Protein AF-O69427-F1 (afdb_monomer_lite)

Sequence (90 aa):
MSVEVIVLLGLLAVQTWLMPKLNNKHLLFLIPGIFVALSLYVFREKLSLLIVMGLMLGFFIYYMAGLSQWDRIKNEKQKKHLKEKFFNEK

Secondary structure (DSSP, 8-state):
--HHHHHHHHHHHHHHHHGGG---HHHHHHHHHHHHHHHHHHTGGG--HHHHHHHHHHHHHHHHHHHHHHHHHHHHHHHHHHHHHHHS--

Radius of gyration: 18.47 Å; chains: 1; bounding box: 44×16×59 Å

Foldseek 3Di:
DPPLVVVVVVLLVVLVVCLVVDPDLVCLLVVLVVSVVVNCVSCVPVDDPVSVVVSVVSNVVSVVVSVVVVVVVVVVVVVVVVCCVPVVPD

Organism: Enterococcus faecium (NCBI:txid1352)

pLDDT: mean 71.2, std 5.71, range [47.78, 80.25]

Structure (mmCIF, N/CA/C/O backbone):
data_AF-O69427-F1
#
_entry.id   AF-O69427-F1
#
loop_
_atom_site.group_PDB
_atom_site.id
_atom_site.type_symb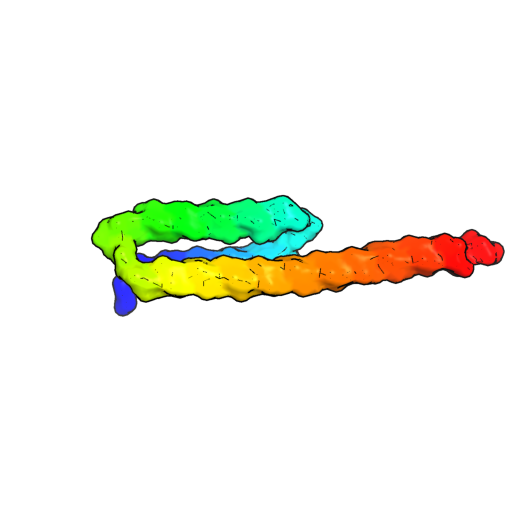ol
_atom_site.label_atom_id
_atom_site.label_alt_id
_atom_site.label_comp_id
_atom_site.label_asym_id
_atom_site.label_entity_id
_atom_site.label_seq_id
_atom_site.pdbx_PDB_ins_code
_atom_site.Cartn_x
_atom_site.Cartn_y
_atom_site.Cartn_z
_atom_site.occupancy
_atom_site.B_iso_or_equiv
_atom_site.auth_seq_id
_atom_site.auth_comp_id
_atom_site.auth_asym_id
_atom_site.auth_atom_id
_atom_site.pdbx_PDB_model_num
ATOM 1 N N . MET A 1 1 ? -2.878 2.970 22.036 1.00 56.09 1 MET A N 1
ATOM 2 C CA . MET A 1 1 ? -3.334 2.654 20.661 1.00 56.09 1 MET A CA 1
ATOM 3 C C . MET A 1 1 ? -4.189 1.400 20.720 1.00 56.09 1 MET A C 1
ATOM 5 O O . MET A 1 1 ? -3.787 0.475 21.411 1.00 56.09 1 MET A O 1
ATOM 9 N N . SER A 1 2 ? -5.348 1.372 20.050 1.00 73.56 2 SER A N 1
ATOM 10 C CA . SER A 1 2 ? -6.143 0.136 19.926 1.00 73.56 2 SER A CA 1
ATOM 11 C C . SER A 1 2 ? -5.355 -0.895 19.110 1.00 73.56 2 SER A C 1
ATOM 13 O O . SER A 1 2 ? -4.690 -0.517 18.143 1.00 73.56 2 SER A O 1
ATOM 15 N N . VAL A 1 3 ? -5.435 -2.177 19.480 1.00 75.06 3 VAL A N 1
ATOM 16 C CA . VAL A 1 3 ? -4.821 -3.312 18.756 1.00 75.06 3 VAL A CA 1
ATOM 17 C C . VAL A 1 3 ? -5.164 -3.258 17.265 1.00 75.06 3 VAL A C 1
ATOM 19 O O . VAL A 1 3 ? -4.329 -3.516 16.406 1.00 75.06 3 VAL A O 1
ATOM 22 N N . GLU A 1 4 ? -6.372 -2.805 16.959 1.00 68.56 4 GLU A N 1
ATOM 23 C CA . GLU A 1 4 ? -6.893 -2.625 15.611 1.00 68.56 4 GLU A CA 1
ATOM 24 C C . GLU A 1 4 ? -6.046 -1.639 14.787 1.00 68.56 4 GLU A C 1
ATOM 26 O O . GLU A 1 4 ? -5.679 -1.933 13.655 1.00 68.56 4 GLU A 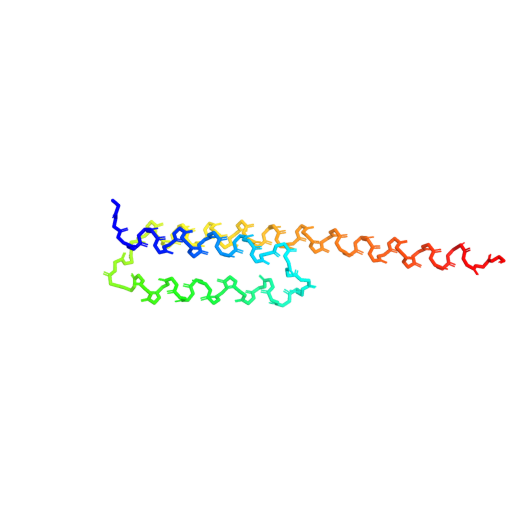O 1
ATOM 31 N N . VAL A 1 5 ? -5.638 -0.505 15.365 1.00 69.56 5 VAL A N 1
ATOM 32 C CA . VAL A 1 5 ? -4.794 0.497 14.682 1.00 69.56 5 VAL A CA 1
ATOM 33 C C . VAL A 1 5 ? -3.416 -0.079 14.351 1.00 69.56 5 VAL A C 1
ATOM 35 O O . VAL A 1 5 ? -2.870 0.199 13.286 1.00 69.56 5 VAL A O 1
ATOM 38 N N . ILE A 1 6 ? -2.871 -0.919 15.236 1.00 77.62 6 ILE A N 1
ATOM 39 C CA . ILE A 1 6 ? -1.581 -1.593 15.028 1.00 77.62 6 ILE A CA 1
ATOM 40 C C . ILE A 1 6 ? -1.690 -2.598 13.878 1.00 77.62 6 ILE A C 1
ATOM 42 O O . ILE A 1 6 ? -0.816 -2.636 13.013 1.00 77.62 6 ILE A O 1
ATOM 46 N N . VAL A 1 7 ? -2.783 -3.365 13.821 1.00 76.56 7 VAL A N 1
ATOM 47 C CA . VAL A 1 7 ? -3.052 -4.300 12.718 1.00 76.56 7 VAL A CA 1
ATOM 48 C C . VAL A 1 7 ? -3.208 -3.549 11.393 1.00 76.56 7 VAL A C 1
ATOM 50 O O . VAL A 1 7 ? -2.636 -3.972 10.393 1.00 76.56 7 VAL A O 1
ATOM 53 N N . LEU A 1 8 ? -3.904 -2.407 11.384 1.00 73.25 8 LEU A N 1
ATOM 54 C CA . LEU A 1 8 ? -4.087 -1.563 10.195 1.00 73.25 8 LEU A CA 1
ATOM 55 C C . LEU A 1 8 ? -2.752 -1.007 9.676 1.00 73.25 8 LEU A C 1
ATOM 57 O O . LEU A 1 8 ? -2.476 -1.063 8.479 1.00 73.25 8 LEU A O 1
ATOM 61 N N . LEU A 1 9 ? -1.897 -0.519 10.579 1.00 75.94 9 LEU A N 1
ATOM 62 C CA . LEU A 1 9 ? -0.559 -0.030 10.238 1.00 75.94 9 LEU A CA 1
ATOM 63 C C . LEU A 1 9 ? 0.357 -1.154 9.740 1.00 75.94 9 LEU A C 1
ATOM 65 O O . LEU A 1 9 ? 1.081 -0.960 8.766 1.00 75.94 9 LEU A O 1
ATOM 69 N N . GLY A 1 10 ? 0.307 -2.332 10.368 1.00 80.12 10 GLY A N 1
ATOM 70 C CA . GLY A 1 10 ? 1.068 -3.507 9.936 1.00 80.12 10 GLY A CA 1
ATOM 71 C C . GLY A 1 10 ? 0.647 -3.983 8.548 1.00 80.12 10 GLY A C 1
ATOM 72 O O . GLY A 1 10 ? 1.493 -4.214 7.686 1.00 80.12 10 GLY A O 1
ATOM 73 N N . LEU A 1 11 ? -0.663 -4.037 8.303 1.00 76.12 11 LEU A N 1
ATOM 74 C CA . LEU A 1 11 ? -1.237 -4.286 6.989 1.00 76.12 11 LEU A CA 1
ATOM 75 C C . LEU A 1 11 ? -0.692 -3.257 5.977 1.00 76.12 11 LEU A C 1
ATOM 77 O O . LEU A 1 11 ? -0.077 -3.646 4.983 1.00 76.12 11 LEU A O 1
ATOM 81 N N . LEU A 1 12 ? -0.843 -1.955 6.229 1.00 73.56 12 LEU A N 1
ATOM 82 C CA . LEU A 1 12 ? -0.361 -0.905 5.319 1.00 73.56 12 LEU A CA 1
ATOM 83 C C . LEU A 1 12 ? 1.146 -1.015 5.027 1.00 73.56 12 LEU A C 1
ATOM 85 O O . LEU A 1 12 ? 1.567 -0.866 3.878 1.00 73.56 12 LEU A O 1
ATOM 89 N N . ALA A 1 13 ? 1.965 -1.326 6.032 1.00 78.44 13 ALA A N 1
ATOM 90 C CA . ALA A 1 13 ? 3.404 -1.512 5.865 1.00 78.44 13 ALA A CA 1
ATOM 91 C C . ALA A 1 13 ? 3.731 -2.716 4.962 1.00 78.44 13 ALA A C 1
ATOM 93 O O . ALA A 1 13 ? 4.536 -2.594 4.036 1.00 78.44 13 ALA A O 1
ATOM 94 N N . VAL A 1 14 ? 3.064 -3.857 5.175 1.00 79.62 14 VAL A N 1
ATOM 95 C CA . VAL A 1 14 ? 3.218 -5.061 4.341 1.00 79.62 14 VAL A CA 1
ATOM 96 C C . VAL A 1 14 ? 2.799 -4.779 2.897 1.00 79.62 14 VAL A C 1
ATOM 98 O O . VAL A 1 14 ? 3.523 -5.142 1.966 1.00 79.62 14 VAL A O 1
ATOM 101 N N . GLN A 1 15 ? 1.683 -4.071 2.701 1.00 72.06 15 GLN A N 1
ATOM 102 C CA . GLN A 1 15 ? 1.203 -3.663 1.379 1.00 72.06 15 GLN A CA 1
ATOM 103 C C . GLN A 1 15 ? 2.227 -2.779 0.657 1.00 72.06 15 GLN A C 1
ATOM 105 O O . GLN A 1 15 ? 2.532 -3.021 -0.511 1.00 72.06 15 GLN A O 1
ATOM 110 N N . THR A 1 16 ? 2.799 -1.799 1.358 1.00 71.12 16 THR A N 1
ATOM 111 C CA . THR A 1 16 ? 3.788 -0.864 0.798 1.00 71.12 16 THR A CA 1
ATOM 112 C C . THR A 1 16 ? 5.105 -1.568 0.446 1.00 71.12 16 THR A C 1
ATOM 114 O O . THR A 1 16 ? 5.727 -1.248 -0.566 1.00 71.12 16 THR A O 1
ATOM 117 N N . TRP A 1 17 ? 5.522 -2.567 1.234 1.00 75.81 17 TRP A N 1
ATOM 118 C CA . TRP A 1 17 ? 6.768 -3.312 1.012 1.00 75.81 17 TRP A CA 1
ATOM 119 C C . TRP A 1 17 ? 6.689 -4.344 -0.122 1.00 75.81 17 TRP A C 1
ATOM 121 O O . TRP A 1 17 ? 7.652 -4.523 -0.871 1.00 75.81 17 TRP A O 1
ATOM 131 N N . LEU A 1 18 ? 5.548 -5.023 -0.276 1.00 70.94 18 LEU A N 1
ATOM 132 C CA . LEU A 1 18 ? 5.325 -5.988 -1.362 1.00 70.94 18 LEU A C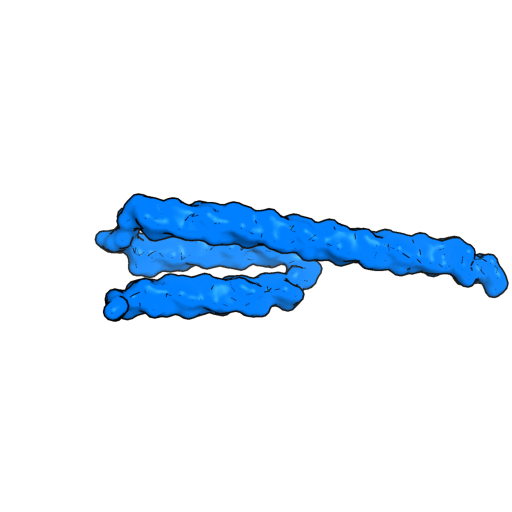A 1
ATOM 133 C C . LEU A 1 18 ? 5.248 -5.311 -2.733 1.00 70.94 18 LEU A C 1
ATOM 135 O O . LEU A 1 18 ? 5.654 -5.888 -3.737 1.00 70.94 18 LEU A O 1
ATOM 139 N N . MET A 1 19 ? 4.761 -4.077 -2.768 1.00 66.94 19 MET A N 1
ATOM 140 C CA . MET A 1 19 ? 4.425 -3.357 -3.987 1.00 66.94 19 MET A CA 1
ATOM 141 C C . MET A 1 19 ? 5.569 -3.158 -4.995 1.00 66.94 19 MET A C 1
ATOM 143 O O . MET A 1 19 ? 5.380 -3.541 -6.147 1.00 66.94 19 MET A O 1
ATOM 147 N N . PRO A 1 20 ? 6.766 -2.659 -4.624 1.00 64.75 20 PRO A N 1
ATOM 148 C CA . PRO A 1 20 ? 7.875 -2.524 -5.573 1.00 64.75 20 PRO A CA 1
ATOM 149 C C . PRO A 1 20 ? 8.409 -3.866 -6.095 1.00 64.75 20 PRO A C 1
ATOM 151 O O . PRO A 1 20 ? 9.148 -3.888 -7.075 1.00 64.75 20 PRO A O 1
ATOM 154 N N . LYS A 1 21 ? 8.052 -4.989 -5.457 1.00 68.56 21 LYS A N 1
ATOM 155 C CA . LYS A 1 21 ? 8.425 -6.338 -5.908 1.00 68.56 21 LYS A CA 1
ATOM 156 C C . LYS A 1 21 ? 7.402 -6.940 -6.878 1.00 68.56 21 LYS A C 1
ATOM 158 O O . LYS A 1 21 ? 7.665 -7.993 -7.459 1.00 68.56 21 LYS A O 1
ATOM 163 N N . LEU A 1 22 ? 6.247 -6.298 -7.078 1.00 67.69 22 LEU A N 1
ATOM 164 C CA . LEU A 1 22 ? 5.210 -6.782 -7.985 1.00 67.69 22 LEU A CA 1
ATOM 165 C C . LEU A 1 22 ? 5.532 -6.404 -9.428 1.00 67.69 22 LEU A C 1
ATOM 167 O O . LEU A 1 22 ? 5.302 -5.288 -9.877 1.00 67.69 22 LEU A O 1
ATOM 171 N N . ASN A 1 23 ? 6.001 -7.389 -10.189 1.00 63.12 23 ASN A N 1
ATOM 172 C CA . ASN A 1 23 ? 6.315 -7.226 -11.609 1.00 63.12 23 ASN A CA 1
ATOM 173 C C . ASN A 1 23 ? 5.100 -7.467 -12.536 1.00 63.12 23 ASN A C 1
ATOM 175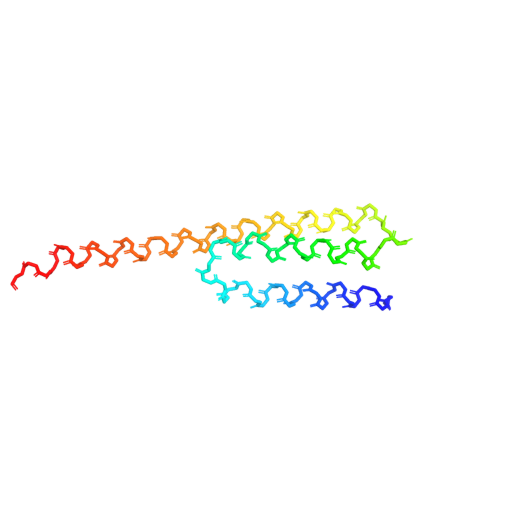 O O . ASN A 1 23 ? 5.224 -7.454 -13.760 1.00 63.12 23 ASN A O 1
ATOM 179 N N . ASN A 1 24 ? 3.919 -7.745 -11.969 1.00 66.62 24 ASN A N 1
ATOM 180 C CA . ASN A 1 24 ? 2.726 -8.130 -12.721 1.00 66.62 24 ASN A CA 1
ATOM 181 C C . ASN A 1 24 ? 1.583 -7.128 -12.508 1.00 66.62 24 ASN A C 1
ATOM 183 O O . ASN A 1 24 ? 1.123 -6.911 -11.386 1.00 66.62 24 ASN A O 1
ATOM 187 N N . LYS A 1 25 ? 1.093 -6.566 -13.620 1.00 65.50 25 LYS A N 1
ATOM 188 C CA . LYS A 1 25 ? 0.028 -5.558 -13.657 1.00 65.50 25 LYS A CA 1
ATOM 189 C C . LYS A 1 25 ? -1.257 -6.043 -12.989 1.00 65.50 25 LYS A C 1
ATOM 191 O O . LYS A 1 25 ? -1.903 -5.264 -12.308 1.00 65.50 25 LYS A O 1
ATOM 196 N N . HIS A 1 26 ? -1.617 -7.317 -13.136 1.00 67.69 26 HIS A N 1
ATOM 197 C CA . HIS A 1 26 ? -2.838 -7.840 -12.517 1.00 67.69 26 HIS A CA 1
ATOM 198 C C . HIS A 1 26 ? -2.726 -7.906 -10.993 1.00 67.69 26 HIS A C 1
ATOM 200 O O . HIS A 1 26 ? -3.664 -7.534 -10.296 1.00 67.69 26 HIS A O 1
ATOM 206 N N . LEU A 1 27 ? -1.562 -8.302 -10.471 1.00 68.00 27 LEU A N 1
ATOM 207 C CA . LEU A 1 27 ? -1.309 -8.371 -9.029 1.00 68.00 27 LEU A CA 1
ATOM 208 C C . LEU A 1 27 ? -1.291 -6.989 -8.367 1.00 68.00 27 LEU A C 1
ATOM 210 O O . LEU A 1 27 ? -1.752 -6.860 -7.237 1.00 68.00 27 LEU A O 1
ATOM 214 N N . LEU A 1 28 ? -0.842 -5.961 -9.092 1.00 67.25 28 LEU A N 1
ATOM 215 C CA . LEU A 1 28 ? -0.956 -4.560 -8.678 1.00 67.25 28 LEU A CA 1
ATOM 216 C C . LEU A 1 28 ? -2.415 -4.126 -8.462 1.00 67.25 28 LEU A C 1
ATOM 218 O O . LEU A 1 28 ? -2.678 -3.277 -7.632 1.00 67.25 28 LEU A O 1
ATOM 222 N N . PHE A 1 29 ? -3.390 -4.713 -9.147 1.00 67.00 29 PHE A N 1
ATOM 223 C CA . PHE A 1 29 ? -4.803 -4.397 -8.900 1.00 67.00 29 PHE A CA 1
ATOM 224 C C . PHE A 1 29 ? -5.454 -5.327 -7.876 1.00 67.00 29 PHE A C 1
ATOM 226 O O . PHE A 1 29 ? -6.311 -4.905 -7.101 1.00 67.00 29 PHE A O 1
ATOM 233 N N . LEU A 1 30 ? -5.033 -6.592 -7.855 1.00 71.62 30 LEU A N 1
ATOM 234 C CA . LEU A 1 30 ? -5.620 -7.634 -7.015 1.00 71.62 30 LEU A CA 1
ATOM 235 C C . LEU A 1 30 ? -5.248 -7.479 -5.537 1.00 71.62 30 LEU A C 1
ATOM 237 O O . LEU A 1 30 ? -6.116 -7.584 -4.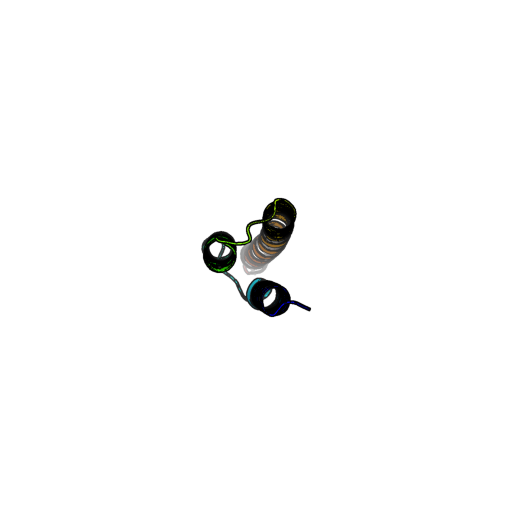673 1.00 71.62 30 LEU A O 1
ATOM 241 N N . ILE A 1 31 ? -3.976 -7.200 -5.241 1.00 73.69 31 ILE A N 1
ATOM 242 C CA . ILE A 1 31 ? -3.471 -7.115 -3.863 1.00 73.69 31 ILE A CA 1
ATOM 243 C C . ILE A 1 31 ? -4.153 -5.997 -3.059 1.00 73.69 31 ILE A C 1
ATOM 245 O O . ILE A 1 31 ? -4.603 -6.287 -1.952 1.00 73.69 31 ILE A O 1
ATOM 249 N N . PRO A 1 32 ? -4.328 -4.770 -3.586 1.00 71.06 32 PRO A N 1
ATOM 250 C CA . PRO A 1 32 ? -5.091 -3.717 -2.911 1.00 71.06 32 PRO A CA 1
ATOM 251 C C . PRO A 1 32 ? -6.543 -4.089 -2.659 1.00 71.06 32 PRO A C 1
ATOM 253 O O . PRO A 1 32 ? -7.068 -3.793 -1.592 1.00 71.06 32 PRO A O 1
ATOM 256 N N . GLY A 1 33 ? -7.195 -4.737 -3.629 1.00 75.12 33 GLY A N 1
ATOM 257 C CA . GLY A 1 33 ? -8.593 -5.146 -3.502 1.00 75.12 33 GLY A CA 1
ATOM 258 C C . GLY A 1 33 ? -8.784 -6.162 -2.376 1.00 75.12 33 GLY A C 1
ATOM 259 O O . GLY A 1 33 ? -9.662 -5.992 -1.532 1.00 75.12 33 GLY A O 1
ATOM 260 N N . ILE A 1 34 ? -7.903 -7.165 -2.308 1.00 79.88 34 ILE A N 1
ATOM 261 C CA . ILE A 1 34 ? -7.869 -8.146 -1.213 1.00 79.88 34 ILE A CA 1
ATOM 262 C C . ILE A 1 34 ? -7.645 -7.440 0.127 1.00 79.88 34 ILE A C 1
ATOM 264 O O . ILE A 1 34 ? -8.301 -7.759 1.114 1.00 79.88 34 ILE A O 1
ATOM 268 N N . PHE A 1 35 ? -6.759 -6.447 0.154 1.00 76.81 35 PHE A N 1
ATOM 269 C CA . PHE A 1 35 ? -6.440 -5.672 1.346 1.00 76.81 35 PHE A CA 1
ATOM 270 C C . PHE A 1 35 ? -7.609 -4.844 1.874 1.00 76.81 35 PHE A C 1
ATOM 272 O O . PHE A 1 35 ? -7.864 -4.817 3.079 1.00 76.81 35 PHE A O 1
ATOM 279 N N . VAL A 1 36 ? -8.348 -4.195 0.975 1.00 76.75 36 VAL A N 1
ATOM 280 C CA . VAL A 1 36 ? -9.562 -3.452 1.319 1.00 76.75 36 VAL A CA 1
ATOM 281 C C . VAL A 1 36 ? -10.626 -4.410 1.850 1.00 76.75 36 VAL A C 1
ATOM 283 O O . VAL A 1 36 ? -11.217 -4.130 2.888 1.00 76.75 36 VAL A O 1
ATOM 286 N N . ALA A 1 37 ? -10.822 -5.567 1.212 1.00 80.25 37 ALA A N 1
ATOM 287 C CA . ALA A 1 37 ? -11.770 -6.580 1.678 1.00 80.25 37 ALA A CA 1
ATOM 288 C C . ALA A 1 37 ? -11.406 -7.133 3.070 1.00 80.25 37 ALA A C 1
ATOM 290 O O . ALA A 1 37 ? -12.271 -7.227 3.940 1.00 80.25 37 ALA A O 1
ATOM 291 N N . LEU A 1 38 ? -10.125 -7.434 3.312 1.00 79.69 38 LEU A N 1
ATOM 292 C CA . LEU A 1 38 ? -9.614 -7.864 4.619 1.00 79.69 38 LEU A CA 1
ATOM 293 C C . LEU A 1 38 ? -9.810 -6.787 5.686 1.00 79.69 38 LEU A C 1
ATOM 295 O O . LEU A 1 38 ? -10.220 -7.089 6.803 1.00 79.69 38 LEU A O 1
ATOM 299 N N . SER A 1 39 ? -9.564 -5.528 5.330 1.00 73.62 39 SER A N 1
ATOM 300 C CA . SER A 1 39 ? -9.772 -4.399 6.234 1.00 73.62 39 SER A CA 1
ATOM 301 C C . SER A 1 39 ? -11.260 -4.228 6.563 1.00 73.62 39 SER A C 1
ATOM 303 O O . SER A 1 39 ? -11.626 -4.110 7.724 1.00 73.62 39 SER A O 1
ATOM 305 N N . LEU A 1 40 ? -12.160 -4.314 5.582 1.00 77.94 40 LEU A N 1
ATOM 306 C CA . LEU A 1 40 ? -13.607 -4.286 5.839 1.00 77.94 40 LEU A CA 1
ATOM 307 C C . LEU A 1 40 ? -14.063 -5.449 6.732 1.00 77.94 40 LEU A C 1
ATOM 309 O O . LEU A 1 40 ? -14.928 -5.259 7.583 1.00 77.94 40 LEU A O 1
ATOM 313 N N . TYR A 1 41 ? -13.468 -6.632 6.569 1.00 79.44 41 TYR A N 1
ATOM 314 C CA . TYR A 1 41 ? -13.771 -7.797 7.396 1.00 79.44 41 TYR A CA 1
ATOM 315 C C . TYR A 1 41 ? -13.315 -7.613 8.851 1.00 79.44 41 TYR A C 1
ATOM 317 O O . TYR A 1 41 ? -14.107 -7.805 9.770 1.00 79.44 41 TYR A O 1
ATOM 325 N N . VAL A 1 42 ? -12.064 -7.190 9.065 1.00 74.56 42 VAL A N 1
ATOM 326 C CA . VAL A 1 42 ? -11.486 -6.986 10.407 1.00 74.56 42 VAL A CA 1
ATOM 327 C C . VAL A 1 42 ? -12.162 -5.826 11.143 1.00 74.56 42 VAL A C 1
ATOM 329 O O . VAL A 1 42 ? -12.362 -5.897 12.351 1.00 74.56 42 VAL A O 1
ATOM 332 N N . PHE A 1 43 ? -12.554 -4.770 10.426 1.00 72.44 43 PHE A N 1
ATOM 333 C CA . PHE A 1 43 ? -13.152 -3.565 11.007 1.00 72.44 43 PHE A CA 1
ATOM 334 C C . PHE A 1 43 ? -14.680 -3.514 10.894 1.00 72.44 43 PHE A C 1
ATOM 336 O O . PHE A 1 43 ? -15.262 -2.469 11.177 1.00 72.44 43 PHE A O 1
ATOM 343 N N . ARG A 1 44 ? -15.342 -4.623 10.529 1.00 72.88 44 ARG A N 1
ATOM 344 C CA . ARG A 1 44 ? -16.804 -4.730 10.342 1.00 72.88 44 ARG A CA 1
ATOM 345 C C . ARG A 1 44 ? -17.615 -4.058 11.449 1.00 72.88 44 ARG A C 1
ATOM 347 O O . ARG A 1 44 ? -18.574 -3.351 11.161 1.00 72.88 44 ARG A O 1
ATOM 354 N N . GLU A 1 45 ? -17.244 -4.294 12.703 1.00 70.50 45 GLU A N 1
ATOM 355 C CA . GLU A 1 45 ? -18.005 -3.833 13.872 1.00 70.50 45 GLU A CA 1
ATOM 356 C C . GLU A 1 45 ? -17.653 -2.404 14.310 1.00 70.50 45 GLU A C 1
ATOM 358 O O . GLU A 1 45 ? -18.414 -1.775 15.040 1.00 70.50 45 GLU A O 1
ATOM 363 N N . LYS A 1 46 ? -16.519 -1.860 13.848 1.00 70.19 46 LYS A N 1
ATOM 364 C CA . LYS A 1 46 ? -16.018 -0.516 14.199 1.00 70.19 46 LYS A CA 1
ATOM 365 C C . LYS A 1 46 ? -15.729 0.329 12.966 1.00 70.19 46 LYS A C 1
ATOM 367 O O . LYS A 1 46 ? -14.805 1.146 12.950 1.00 70.19 46 LYS A O 1
ATOM 372 N N . LEU A 1 47 ? -16.509 0.102 11.916 1.00 67.25 47 LEU A N 1
ATOM 373 C CA . LEU A 1 47 ? -16.304 0.665 10.593 1.00 67.25 47 LEU A CA 1
ATOM 374 C C . LEU A 1 47 ? -16.672 2.155 10.611 1.00 67.25 47 LEU A C 1
ATOM 376 O O . LEU A 1 47 ? -17.779 2.568 10.284 1.00 67.25 47 LEU A O 1
ATOM 380 N N . SER A 1 48 ? -15.726 2.970 11.075 1.00 72.81 48 SER A N 1
ATOM 381 C CA . SER A 1 48 ? -15.844 4.422 11.084 1.00 72.81 48 SER A CA 1
ATOM 382 C C . SER A 1 48 ? -15.656 4.967 9.673 1.00 72.81 48 SER A C 1
ATOM 384 O O . SER A 1 48 ? -14.823 4.484 8.903 1.00 72.81 48 SER A O 1
ATOM 386 N N . LEU A 1 49 ? -16.383 6.038 9.363 1.00 71.94 49 LEU A N 1
ATOM 387 C CA . LEU A 1 49 ? -16.287 6.768 8.100 1.00 71.94 49 LEU A CA 1
ATOM 388 C C . LEU A 1 49 ? -14.838 7.215 7.808 1.00 71.94 49 LEU A C 1
ATOM 390 O O . LEU A 1 49 ? -14.399 7.197 6.661 1.00 71.94 49 LEU A O 1
ATOM 394 N N . LEU A 1 50 ? -14.055 7.492 8.859 1.00 72.62 50 LEU A N 1
ATOM 395 C CA . LEU A 1 50 ? -12.618 7.785 8.776 1.00 72.62 50 LEU A CA 1
ATOM 396 C C . LEU A 1 50 ? -11.781 6.606 8.258 1.00 72.62 50 LEU A C 1
ATOM 398 O O . LEU A 1 50 ? -10.853 6.815 7.480 1.00 72.62 50 LEU A O 1
ATOM 402 N N . ILE A 1 51 ? -12.103 5.373 8.660 1.00 72.38 51 ILE A N 1
ATOM 403 C CA . ILE A 1 51 ? -11.388 4.166 8.216 1.00 72.38 51 ILE A CA 1
ATOM 404 C C . ILE A 1 51 ? -11.686 3.906 6.738 1.00 72.38 51 ILE A C 1
ATOM 406 O O . ILE A 1 51 ? -10.777 3.603 5.970 1.00 72.38 51 ILE A O 1
ATOM 410 N N . VAL A 1 52 ? -12.939 4.103 6.319 1.00 74.25 52 VAL A N 1
ATOM 411 C CA . VAL A 1 52 ? -13.340 3.993 4.907 1.00 74.25 52 VAL A CA 1
ATOM 412 C C . VAL A 1 52 ? -12.620 5.033 4.055 1.00 74.25 52 VAL A C 1
ATOM 414 O O . VAL A 1 52 ? -12.035 4.687 3.030 1.00 74.25 52 VAL A O 1
ATOM 417 N N . MET A 1 53 ? -12.607 6.294 4.496 1.00 72.88 53 MET A N 1
ATOM 418 C CA . MET A 1 53 ? -11.885 7.356 3.796 1.00 72.88 53 MET A CA 1
ATOM 419 C C . MET A 1 53 ? -10.385 7.067 3.713 1.00 72.88 53 MET A C 1
ATOM 421 O O . MET A 1 53 ? -9.798 7.239 2.647 1.00 72.88 53 MET A O 1
ATOM 425 N N . GLY A 1 54 ? -9.774 6.576 4.796 1.00 77.56 54 GLY A N 1
ATOM 426 C CA . GLY A 1 54 ? -8.368 6.170 4.814 1.00 77.56 54 GLY A CA 1
ATOM 427 C C . GLY A 1 54 ? -8.064 5.031 3.839 1.00 77.56 54 GLY A C 1
ATOM 428 O O . GLY A 1 54 ? -7.070 5.092 3.116 1.00 77.56 54 GLY A O 1
ATOM 429 N N . LEU A 1 55 ? -8.945 4.030 3.749 1.00 77.00 55 LEU A N 1
ATOM 430 C CA . LEU A 1 55 ? -8.822 2.930 2.788 1.00 77.00 55 LEU A CA 1
ATOM 431 C C . LEU A 1 55 ? -8.966 3.412 1.338 1.00 77.00 55 LEU A C 1
ATOM 433 O O . LEU A 1 55 ? -8.182 2.992 0.487 1.00 77.00 55 LEU A O 1
ATOM 437 N N . MET A 1 56 ? -9.907 4.319 1.046 1.00 77.38 56 MET A N 1
ATOM 438 C CA . MET A 1 56 ? -10.058 4.890 -0.301 1.00 77.38 56 MET A CA 1
ATOM 439 C C . MET A 1 56 ? -8.845 5.730 -0.711 1.00 77.38 56 MET A C 1
ATOM 441 O O . MET A 1 56 ? -8.350 5.583 -1.828 1.00 77.38 56 MET A O 1
ATOM 445 N N . LEU A 1 57 ? -8.330 6.574 0.189 1.00 77.38 57 LEU A N 1
ATOM 446 C CA . LEU A 1 57 ? -7.122 7.370 -0.052 1.00 77.38 57 LEU A CA 1
ATOM 447 C C . LEU A 1 57 ? -5.895 6.476 -0.262 1.00 77.38 57 LEU A C 1
ATOM 449 O O . LEU A 1 57 ? -5.140 6.681 -1.211 1.00 77.38 57 LEU A O 1
ATOM 453 N N . GLY A 1 58 ? -5.734 5.447 0.574 1.00 76.25 58 GLY A N 1
ATOM 454 C CA . GLY A 1 58 ? -4.677 4.448 0.428 1.00 76.25 58 GLY A CA 1
ATOM 455 C C . GLY A 1 58 ? -4.755 3.721 -0.914 1.00 76.25 58 GLY A C 1
ATOM 456 O O . GLY A 1 58 ? -3.744 3.600 -1.604 1.00 76.25 58 GLY A O 1
ATOM 457 N N . PHE A 1 59 ? -5.954 3.313 -1.337 1.00 76.56 59 PHE A N 1
ATOM 458 C CA . PHE A 1 59 ? -6.175 2.684 -2.640 1.00 76.56 59 PHE A CA 1
ATOM 459 C C . PHE A 1 59 ? -5.864 3.631 -3.808 1.00 76.56 59 PHE A C 1
ATOM 461 O O . PHE A 1 59 ? -5.252 3.217 -4.790 1.00 76.56 59 PHE A O 1
ATOM 468 N N . PHE A 1 60 ? -6.234 4.909 -3.707 1.00 76.44 60 PHE A N 1
ATOM 469 C CA . PHE A 1 60 ? -5.968 5.901 -4.750 1.00 76.44 60 PHE A CA 1
ATOM 470 C C . PHE A 1 60 ? -4.468 6.176 -4.928 1.00 76.44 60 PHE A C 1
ATOM 472 O O . PHE A 1 60 ? -3.955 6.143 -6.049 1.00 76.44 60 PHE A O 1
ATOM 479 N N . ILE A 1 61 ? -3.746 6.387 -3.822 1.00 76.88 61 ILE A N 1
ATOM 480 C CA . ILE A 1 61 ? -2.285 6.555 -3.833 1.00 76.88 61 ILE A CA 1
ATOM 481 C C . ILE A 1 61 ? -1.622 5.294 -4.394 1.00 76.88 61 ILE A C 1
ATOM 483 O O . ILE A 1 61 ? -0.720 5.386 -5.229 1.00 76.88 61 ILE A O 1
ATOM 487 N N . TYR A 1 62 ? -2.112 4.119 -3.991 1.00 72.00 62 TYR A N 1
ATOM 488 C CA . TYR A 1 62 ? -1.640 2.838 -4.500 1.00 72.00 62 TYR A CA 1
ATOM 489 C C . TYR A 1 62 ? -1.817 2.745 -6.024 1.00 72.00 62 TYR A C 1
ATOM 491 O O . TYR A 1 62 ? -0.878 2.415 -6.749 1.00 72.00 62 TYR A O 1
ATOM 499 N N . TYR A 1 63 ? -3.005 3.064 -6.533 1.00 72.44 63 TYR A N 1
ATOM 500 C CA . TYR A 1 63 ? -3.310 3.015 -7.961 1.00 72.44 63 TYR A CA 1
ATOM 501 C C . TYR A 1 63 ? -2.374 3.922 -8.777 1.00 72.44 63 TYR A C 1
ATOM 503 O O . TYR A 1 63 ? -1.801 3.489 -9.780 1.00 72.44 63 TYR A O 1
ATOM 511 N N . MET A 1 64 ? -2.140 5.149 -8.303 1.00 72.12 64 MET A N 1
ATOM 512 C CA . MET A 1 64 ? -1.218 6.094 -8.943 1.00 72.12 64 MET A CA 1
ATOM 513 C C . MET A 1 64 ? 0.242 5.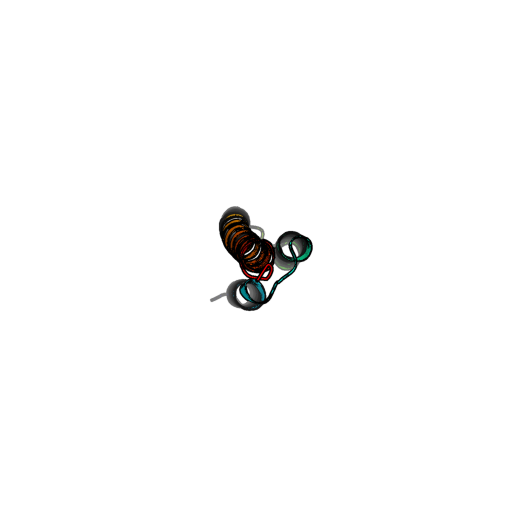617 -8.913 1.00 72.12 64 MET A C 1
ATOM 515 O O . MET A 1 64 ? 0.933 5.671 -9.933 1.00 72.12 64 MET A O 1
ATOM 519 N N . ALA A 1 65 ? 0.717 5.107 -7.772 1.00 71.00 65 ALA A N 1
ATOM 520 C CA . ALA A 1 65 ? 2.076 4.579 -7.642 1.00 71.00 65 ALA A CA 1
ATOM 521 C C . ALA A 1 65 ? 2.304 3.360 -8.553 1.00 71.00 65 ALA A C 1
ATOM 523 O O . ALA A 1 65 ? 3.347 3.241 -9.202 1.00 71.00 65 ALA A O 1
ATOM 524 N N . GLY A 1 66 ? 1.300 2.487 -8.650 1.00 70.12 66 GLY A N 1
ATOM 525 C CA . GLY A 1 66 ? 1.319 1.320 -9.519 1.00 70.12 66 GLY A CA 1
ATOM 526 C C . GLY A 1 66 ? 1.373 1.660 -11.008 1.00 70.12 66 GLY A C 1
ATOM 527 O O . GLY A 1 66 ? 2.154 1.062 -11.751 1.00 70.12 66 GLY A O 1
ATOM 528 N N . LEU A 1 67 ? 0.594 2.654 -11.447 1.00 70.12 67 LEU A N 1
ATOM 529 C CA . LEU A 1 67 ? 0.643 3.156 -12.823 1.00 70.12 67 LEU A CA 1
ATOM 530 C C . LEU A 1 67 ? 2.017 3.739 -13.174 1.00 70.12 67 LEU A C 1
ATOM 532 O O . LEU A 1 67 ? 2.559 3.414 -14.228 1.00 70.12 67 LEU A O 1
ATOM 536 N N . SER A 1 68 ? 2.606 4.530 -12.274 1.00 71.00 68 SER A N 1
ATOM 537 C CA . SER A 1 68 ? 3.926 5.146 -12.476 1.00 71.00 68 SER A CA 1
ATOM 538 C C . SER A 1 68 ? 5.048 4.109 -12.633 1.00 71.00 68 SER A C 1
ATOM 540 O O . SER A 1 68 ? 5.884 4.208 -13.537 1.00 71.00 68 SER A O 1
ATOM 542 N N . GLN A 1 69 ? 5.046 3.051 -11.812 1.00 68.31 69 GLN A N 1
ATOM 543 C CA . GLN A 1 69 ? 6.003 1.948 -11.965 1.00 68.31 69 GLN A CA 1
ATOM 544 C C . GLN A 1 69 ? 5.808 1.192 -13.281 1.00 68.31 69 GLN A C 1
ATOM 546 O O . GLN A 1 69 ? 6.785 0.818 -13.934 1.00 68.31 69 GLN A O 1
ATOM 551 N N . TRP A 1 70 ? 4.558 0.998 -13.701 1.00 67.00 70 TRP A N 1
ATOM 552 C CA . TRP A 1 70 ? 4.265 0.324 -14.959 1.00 67.00 70 TRP A CA 1
ATOM 553 C C . TRP A 1 70 ? 4.746 1.128 -16.171 1.00 67.00 70 TRP A C 1
ATOM 555 O O . TRP A 1 70 ? 5.300 0.552 -17.109 1.00 67.00 70 TRP A O 1
ATOM 565 N N . ASP A 1 71 ? 4.611 2.453 -16.125 1.00 69.06 71 ASP A N 1
ATOM 566 C CA . ASP A 1 71 ? 5.094 3.341 -17.182 1.00 69.06 71 ASP A CA 1
ATOM 567 C C . ASP A 1 71 ? 6.630 3.316 -17.293 1.00 69.06 71 ASP A C 1
ATOM 569 O O . ASP A 1 71 ? 7.183 3.253 -18.395 1.00 69.06 71 ASP A O 1
ATOM 573 N N . ARG A 1 72 ? 7.343 3.236 -16.156 1.00 69.12 72 ARG A N 1
ATOM 574 C CA . ARG A 1 72 ? 8.801 3.001 -16.141 1.00 69.12 72 ARG A CA 1
ATOM 575 C C . ARG A 1 72 ? 9.185 1.668 -16.782 1.00 69.12 72 ARG A C 1
ATOM 577 O O . ARG A 1 72 ? 10.058 1.651 -17.647 1.00 69.12 72 ARG A O 1
ATOM 584 N N . ILE A 1 73 ? 8.530 0.568 -16.403 1.00 69.12 73 ILE A N 1
ATOM 585 C CA . ILE A 1 73 ? 8.837 -0.776 -16.930 1.00 69.12 73 ILE A CA 1
ATOM 586 C C . ILE A 1 73 ? 8.556 -0.853 -18.437 1.00 69.12 73 ILE A C 1
ATOM 588 O O . ILE A 1 73 ? 9.333 -1.443 -19.195 1.00 69.12 73 ILE A O 1
ATOM 592 N N . LYS A 1 74 ? 7.456 -0.246 -18.895 1.00 67.06 74 LYS A N 1
ATOM 593 C CA . LYS A 1 74 ? 7.103 -0.185 -20.317 1.00 67.06 74 LYS A CA 1
ATOM 594 C C . LYS A 1 74 ? 8.156 0.590 -21.115 1.00 67.06 74 LYS A C 1
ATOM 596 O O . LYS A 1 74 ? 8.605 0.097 -22.152 1.00 67.06 74 LYS A O 1
ATOM 601 N N . ASN A 1 75 ? 8.603 1.737 -20.603 1.00 70.19 75 ASN A N 1
ATOM 602 C CA . ASN A 1 75 ? 9.645 2.547 -21.234 1.00 70.19 75 ASN A CA 1
ATOM 603 C C . ASN A 1 75 ? 11.013 1.848 -21.270 1.00 70.19 75 ASN A C 1
ATOM 605 O O . ASN A 1 75 ? 11.720 1.945 -22.274 1.00 70.19 75 ASN A O 1
ATOM 609 N N . GLU A 1 76 ? 11.388 1.102 -20.227 1.00 71.88 76 GLU A N 1
ATOM 610 C CA . GLU A 1 76 ? 12.626 0.311 -20.233 1.00 71.88 76 GLU A CA 1
ATOM 611 C C . GLU A 1 76 ? 12.579 -0.837 -21.246 1.00 71.88 76 GLU A C 1
ATOM 613 O O . GLU A 1 76 ? 13.528 -1.016 -22.015 1.00 71.88 76 GLU A O 1
ATOM 618 N N . LYS A 1 77 ? 11.465 -1.579 -21.318 1.00 67.50 77 LYS A N 1
ATOM 619 C CA . LYS A 1 77 ? 11.288 -2.636 -22.328 1.00 67.50 77 LYS A CA 1
ATOM 620 C C . LYS A 1 77 ? 11.306 -2.080 -23.752 1.00 67.50 77 LYS A C 1
ATOM 622 O O . LYS A 1 77 ? 11.963 -2.666 -24.610 1.00 67.50 77 LYS A O 1
ATOM 627 N N . GLN A 1 78 ? 10.649 -0.945 -24.007 1.00 68.38 78 GLN A N 1
ATOM 628 C CA . GLN A 1 78 ? 10.687 -0.299 -25.324 1.00 68.38 78 GLN A CA 1
ATOM 629 C C . GLN A 1 78 ? 12.092 0.188 -25.695 1.00 68.38 78 GLN A C 1
ATOM 631 O O . GLN A 1 78 ? 12.538 -0.072 -26.811 1.00 68.38 78 GLN A O 1
ATOM 636 N N . LYS A 1 79 ? 12.828 0.825 -24.773 1.00 69.62 79 LYS A N 1
ATOM 637 C CA . LYS A 1 79 ? 14.223 1.233 -25.022 1.00 69.62 79 LYS A CA 1
ATOM 638 C C . LYS A 1 79 ? 15.132 0.046 -25.327 1.00 69.62 79 LYS A C 1
ATOM 640 O O . LYS A 1 79 ? 15.990 0.156 -26.200 1.00 69.62 79 LYS A O 1
ATOM 645 N N . LYS A 1 80 ? 14.951 -1.081 -24.631 1.00 70.81 80 LYS A N 1
ATOM 646 C CA . LYS A 1 80 ? 15.740 -2.298 -24.869 1.00 70.81 80 LYS A CA 1
ATOM 647 C C . LYS A 1 80 ? 15.461 -2.884 -26.256 1.00 70.81 80 LYS A C 1
ATOM 649 O O . LYS A 1 80 ? 16.402 -3.181 -26.982 1.00 70.81 80 LYS A O 1
ATOM 654 N N . HIS A 1 81 ? 14.190 -2.942 -26.653 1.00 67.25 81 HIS A N 1
ATOM 655 C CA . HIS A 1 81 ? 13.794 -3.460 -27.962 1.00 67.25 81 HIS A CA 1
ATOM 656 C C . HIS A 1 81 ? 14.232 -2.552 -29.126 1.00 67.25 81 HIS A C 1
ATOM 658 O O . HIS A 1 81 ? 14.636 -3.039 -30.177 1.00 67.25 81 HIS A O 1
ATOM 664 N N . LEU A 1 82 ? 14.211 -1.227 -28.932 1.00 70.00 82 LEU A N 1
ATOM 665 C CA . LEU A 1 82 ? 14.764 -0.270 -29.897 1.00 70.00 82 LEU A CA 1
ATOM 666 C C . LEU A 1 82 ? 16.287 -0.410 -30.024 1.00 70.00 82 LEU A C 1
ATOM 668 O O . LEU A 1 82 ? 16.802 -0.398 -31.136 1.00 70.00 82 LEU A O 1
ATOM 672 N N . LYS A 1 83 ? 17.019 -0.605 -28.919 1.00 68.12 83 LYS A N 1
ATOM 673 C CA . LYS A 1 83 ? 18.463 -0.881 -28.987 1.00 68.12 83 LYS A CA 1
ATOM 674 C C . LYS A 1 83 ? 18.770 -2.164 -29.762 1.00 68.12 83 LYS A C 1
ATOM 676 O O . LYS A 1 83 ? 19.645 -2.131 -30.613 1.00 68.12 83 LYS A O 1
ATOM 681 N N . GLU A 1 84 ? 18.050 -3.258 -29.519 1.00 69.44 84 GLU A N 1
ATOM 682 C CA . GLU A 1 84 ? 18.251 -4.508 -30.271 1.00 69.44 84 GLU A CA 1
ATOM 683 C C . GLU A 1 84 ? 17.940 -4.355 -31.764 1.00 69.44 84 GLU A C 1
ATOM 685 O O . GLU A 1 84 ? 18.716 -4.824 -32.588 1.00 69.44 84 GLU A O 1
ATOM 690 N N . LYS A 1 85 ? 16.850 -3.668 -32.131 1.00 67.44 85 LYS A N 1
ATOM 691 C CA . LYS A 1 85 ? 16.491 -3.488 -33.547 1.00 67.44 85 LYS A CA 1
ATOM 692 C C . LYS A 1 85 ? 17.429 -2.560 -34.320 1.00 67.44 85 LYS A C 1
ATOM 694 O O . LYS A 1 85 ? 17.596 -2.775 -35.508 1.00 67.44 85 LYS A O 1
ATOM 699 N N . PHE A 1 86 ? 18.007 -1.539 -33.683 1.00 65.12 86 PHE A N 1
ATOM 700 C CA . PHE A 1 86 ? 18.796 -0.515 -34.385 1.00 65.12 86 PHE A CA 1
ATOM 701 C C . PHE A 1 86 ? 20.319 -0.654 -34.231 1.00 65.12 86 PHE A C 1
ATOM 703 O O . PHE A 1 86 ? 21.047 -0.041 -35.004 1.00 65.12 86 PHE A O 1
ATOM 710 N N . PHE A 1 87 ? 20.823 -1.419 -33.254 1.00 63.41 87 PHE A N 1
ATOM 711 C CA . PHE A 1 87 ? 22.271 -1.600 -33.040 1.00 63.41 87 PHE A CA 1
ATOM 712 C C . PHE A 1 87 ? 22.790 -3.013 -33.334 1.00 63.41 87 PHE A C 1
ATOM 714 O O . PHE A 1 87 ? 24.003 -3.196 -33.322 1.00 63.41 87 PHE A O 1
ATOM 721 N N . ASN A 1 88 ? 21.916 -3.991 -33.596 1.00 57.84 88 ASN A N 1
ATOM 722 C CA . ASN A 1 88 ? 22.322 -5.367 -33.915 1.00 57.84 88 ASN A CA 1
ATOM 723 C C . ASN A 1 88 ? 22.318 -5.673 -35.430 1.00 57.84 88 ASN A C 1
ATOM 725 O O . ASN A 1 88 ? 22.623 -6.793 -35.825 1.00 57.84 88 ASN A O 1
ATOM 729 N N . GLU A 1 89 ? 22.003 -4.685 -36.277 1.00 51.94 89 GLU A N 1
ATOM 730 C CA . GLU A 1 89 ? 22.356 -4.676 -37.706 1.00 51.94 89 GLU A CA 1
ATOM 731 C C . GLU A 1 89 ? 23.723 -3.994 -37.871 1.00 51.94 89 GLU A C 1
ATOM 733 O O . GLU A 1 89 ? 23.814 -2.817 -38.230 1.00 51.94 89 GLU A O 1
ATOM 738 N N . LYS A 1 90 ? 24.807 -4.702 -37.548 1.00 47.78 90 LYS A N 1
ATOM 739 C CA . LYS A 1 90 ? 26.143 -4.351 -38.039 1.00 47.78 90 LYS A CA 1
ATOM 740 C C . LYS A 1 90 ? 27.068 -5.553 -38.072 1.00 47.78 90 LYS A C 1
ATOM 742 O O . LYS A 1 90 ? 27.152 -6.246 -37.037 1.00 47.78 90 LYS A O 1
#